Protein AF-A0A6I7X2I7-F1 (afdb_monomer_lite)

Sequence (59 aa):
MNTLVIELHPQAHTIKCTDADLVVKLLGGRTISAPLVWFPSLSQTTQQQRANWELLGDG

Structure (mmCIF, N/CA/C/O backbone):
data_AF-A0A6I7X2I7-F1
#
_entry.id   AF-A0A6I7X2I7-F1
#
loop_
_atom_site.group_PDB
_atom_site.id
_atom_site.type_symbol
_atom_site.label_atom_id
_atom_site.label_alt_id
_atom_site.label_comp_id
_atom_site.label_asym_id
_atom_site.label_entity_id
_atom_site.label_seq_id
_atom_site.pdbx_PDB_ins_code
_atom_site.Cartn_x
_atom_site.Cartn_y
_atom_site.Cartn_z
_atom_site.occupancy
_atom_site.B_iso_or_equiv
_atom_site.auth_seq_id
_atom_site.auth_comp_id
_atom_site.auth_asym_id
_atom_site.auth_atom_id
_atom_site.pdbx_PDB_model_num
ATOM 1 N N . MET A 1 1 ? 36.269 -7.177 -10.260 1.00 38.72 1 MET A N 1
ATOM 2 C CA . MET A 1 1 ? 34.978 -7.185 -10.981 1.00 38.72 1 MET A CA 1
ATOM 3 C C . MET A 1 1 ? 34.105 -6.118 -10.350 1.00 38.72 1 MET A C 1
ATOM 5 O O . MET A 1 1 ? 33.676 -6.310 -9.224 1.00 38.72 1 MET A O 1
ATOM 9 N N . ASN A 1 2 ? 33.943 -4.972 -11.015 1.00 44.72 2 ASN A N 1
ATOM 10 C CA . ASN A 1 2 ? 33.085 -3.887 -10.540 1.00 44.72 2 ASN A CA 1
ATOM 11 C C . ASN A 1 2 ? 31.736 -4.037 -11.241 1.00 44.72 2 ASN A C 1
ATOM 13 O O . ASN A 1 2 ? 31.625 -3.752 -12.432 1.00 44.72 2 ASN A O 1
ATOM 17 N N . THR A 1 3 ? 30.734 -4.541 -10.532 1.00 56.09 3 THR A N 1
ATOM 18 C CA . THR A 1 3 ? 29.361 -4.516 -11.032 1.00 56.09 3 THR A CA 1
ATOM 19 C C . THR A 1 3 ? 28.852 -3.099 -10.808 1.00 56.09 3 THR A C 1
ATOM 21 O O . THR A 1 3 ? 28.723 -2.671 -9.663 1.00 56.09 3 THR A O 1
ATOM 24 N N . LEU A 1 4 ? 28.623 -2.345 -11.885 1.00 57.25 4 LEU A N 1
ATOM 25 C CA . LEU A 1 4 ? 27.874 -1.093 -11.806 1.00 57.25 4 LEU A CA 1
ATOM 26 C C . LEU A 1 4 ? 26.451 -1.462 -11.387 1.00 57.25 4 LEU A C 1
ATOM 28 O O . LEU A 1 4 ? 25.665 -1.959 -12.194 1.00 57.25 4 LEU A O 1
ATOM 32 N N . VAL A 1 5 ? 26.158 -1.297 -10.098 1.00 64.88 5 VAL A N 1
ATOM 33 C CA . VAL A 1 5 ? 24.791 -1.321 -9.593 1.00 64.88 5 VAL A CA 1
ATOM 34 C C . VAL A 1 5 ? 24.076 -0.192 -10.319 1.00 64.88 5 VAL A C 1
ATOM 36 O O . VAL A 1 5 ? 24.465 0.969 -10.220 1.00 64.88 5 VAL A O 1
ATOM 39 N N . ILE A 1 6 ? 23.081 -0.537 -11.133 1.00 61.97 6 ILE A N 1
ATOM 40 C CA . ILE A 1 6 ? 22.145 0.461 -11.630 1.00 61.97 6 ILE A CA 1
ATOM 41 C C . ILE A 1 6 ? 21.391 0.947 -10.390 1.00 61.97 6 ILE A C 1
ATOM 43 O O . ILE A 1 6 ? 20.506 0.245 -9.898 1.00 61.97 6 ILE A O 1
ATOM 47 N N . GLU A 1 7 ? 21.789 2.112 -9.873 1.00 58.00 7 GLU A N 1
ATOM 48 C CA . GLU A 1 7 ? 21.104 2.865 -8.816 1.00 58.00 7 GLU A CA 1
ATOM 49 C C . GLU A 1 7 ? 19.757 3.333 -9.374 1.00 58.00 7 GLU A C 1
ATOM 51 O O . GLU A 1 7 ? 19.571 4.464 -9.821 1.00 58.00 7 GLU A O 1
ATOM 56 N N . LEU A 1 8 ? 18.817 2.400 -9.476 1.00 62.16 8 LEU A N 1
ATOM 57 C CA . LEU A 1 8 ? 17.486 2.700 -9.949 1.00 62.16 8 LEU A CA 1
ATOM 58 C C . LEU A 1 8 ? 16.698 3.229 -8.762 1.00 62.16 8 LEU A C 1
ATOM 60 O O . LEU A 1 8 ? 16.178 2.428 -7.990 1.00 62.16 8 LEU A O 1
ATOM 64 N N . HIS A 1 9 ? 16.621 4.551 -8.618 1.00 65.88 9 HIS A N 1
ATOM 65 C CA . HIS A 1 9 ? 15.770 5.185 -7.615 1.00 65.88 9 HIS A CA 1
ATOM 66 C C . HIS A 1 9 ? 14.306 4.849 -7.937 1.00 65.88 9 HIS A C 1
ATOM 68 O O . HIS A 1 9 ? 13.755 5.362 -8.917 1.00 65.88 9 HIS A O 1
ATOM 74 N N . PRO A 1 10 ? 13.669 3.928 -7.194 1.00 68.31 10 PRO A N 1
ATOM 75 C CA . PRO A 1 10 ? 12.307 3.533 -7.478 1.00 68.31 10 PRO A CA 1
ATOM 76 C C . PRO A 1 10 ? 11.382 4.621 -6.935 1.00 68.31 10 PRO A C 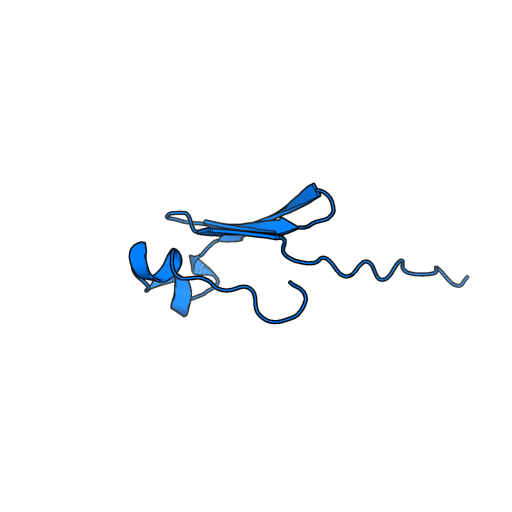1
ATOM 78 O O . PRO A 1 10 ? 11.035 4.605 -5.762 1.00 68.31 10 PRO A O 1
ATOM 81 N N . GLN A 1 11 ? 10.996 5.559 -7.796 1.00 80.81 11 GLN A N 1
ATOM 82 C CA . GLN A 1 11 ? 10.070 6.634 -7.443 1.00 80.81 11 GLN A CA 1
ATOM 83 C C . GLN A 1 11 ? 8.648 6.090 -7.334 1.00 80.81 11 GLN A C 1
ATOM 85 O O . GLN A 1 11 ? 8.147 5.430 -8.263 1.00 80.81 11 GLN A O 1
ATOM 90 N N . ALA A 1 12 ? 7.998 6.364 -6.206 1.00 82.88 12 ALA A N 1
ATOM 91 C CA . ALA A 1 12 ? 6.600 6.027 -6.018 1.00 82.88 12 ALA A CA 1
ATOM 92 C C . ALA A 1 12 ? 5.717 6.941 -6.877 1.00 82.88 12 ALA A C 1
ATOM 94 O O . ALA A 1 12 ? 5.822 8.160 -6.867 1.00 82.88 12 ALA A O 1
ATOM 95 N N . HIS A 1 13 ? 4.844 6.320 -7.664 1.00 83.12 13 HIS A N 1
ATOM 96 C CA . HIS A 1 13 ? 3.947 7.004 -8.589 1.00 83.12 13 HIS A CA 1
ATOM 97 C C . HIS A 1 13 ? 2.502 7.002 -8.096 1.00 83.12 13 HIS A C 1
ATOM 99 O O . HIS A 1 13 ? 1.755 7.956 -8.291 1.00 83.12 13 HIS A O 1
ATOM 105 N N . THR A 1 14 ? 2.057 5.899 -7.496 1.00 84.31 14 THR A N 1
ATOM 106 C CA . THR A 1 14 ? 0.685 5.788 -6.994 1.00 84.31 14 THR A CA 1
ATOM 107 C C . THR A 1 14 ? 0.651 4.901 -5.773 1.00 84.31 14 THR A C 1
ATOM 109 O O . THR A 1 14 ? 1.172 3.788 -5.803 1.00 84.31 14 THR A O 1
ATOM 112 N N . ILE A 1 15 ? -0.027 5.362 -4.729 1.00 86.56 15 ILE A N 1
ATOM 113 C CA . ILE A 1 15 ? -0.219 4.606 -3.499 1.00 86.56 15 ILE A CA 1
ATOM 114 C C . ILE A 1 15 ? -1.695 4.227 -3.380 1.00 86.56 15 ILE A C 1
ATOM 116 O O . ILE A 1 15 ? -2.595 5.010 -3.684 1.00 86.56 15 ILE A O 1
ATOM 120 N N . LYS A 1 16 ? -1.956 2.993 -2.953 1.00 86.00 16 LYS A N 1
ATOM 121 C CA . LYS A 1 16 ? -3.289 2.495 -2.634 1.00 86.00 16 LYS A CA 1
ATOM 122 C C . LYS A 1 16 ? -3.230 1.686 -1.347 1.00 86.00 16 LYS A C 1
ATOM 124 O O . LYS A 1 16 ? -2.643 0.609 -1.315 1.00 86.00 16 LYS A O 1
ATOM 129 N N . CYS A 1 17 ? -3.899 2.174 -0.311 1.00 84.44 17 CYS A N 1
ATOM 130 C CA . CYS A 1 17 ? -4.195 1.382 0.877 1.00 84.44 17 CYS A CA 1
ATOM 131 C C . CYS A 1 17 ? -5.476 0.578 0.661 1.00 84.44 17 CYS A C 1
ATOM 133 O O . CYS A 1 17 ? -6.513 1.122 0.277 1.00 84.44 17 CYS A O 1
ATOM 135 N N . THR A 1 18 ? -5.405 -0.720 0.921 1.00 84.62 18 THR A N 1
ATOM 136 C CA . THR A 1 18 ? -6.568 -1.604 1.025 1.00 84.62 18 THR A CA 1
ATOM 137 C C . THR A 1 18 ? -6.900 -1.848 2.501 1.00 84.62 18 THR A C 1
ATOM 139 O O . THR A 1 18 ? -6.423 -1.120 3.375 1.00 84.62 18 THR A O 1
ATOM 142 N N . ASP A 1 19 ? -7.764 -2.818 2.796 1.00 81.25 19 ASP A N 1
ATOM 143 C CA . ASP A 1 19 ? -8.087 -3.179 4.179 1.00 81.25 19 ASP A CA 1
ATOM 144 C C . ASP A 1 19 ? -6.870 -3.766 4.914 1.00 81.25 19 ASP A C 1
ATOM 146 O O . ASP A 1 19 ? -6.578 -3.365 6.041 1.00 81.25 19 ASP A O 1
ATOM 150 N N . ALA A 1 20 ? -6.108 -4.621 4.220 1.00 85.81 20 ALA A N 1
ATOM 151 C CA . ALA A 1 20 ? -5.002 -5.387 4.787 1.00 85.81 20 ALA A CA 1
ATOM 152 C C . ALA A 1 20 ? -3.617 -5.021 4.228 1.00 85.81 20 ALA A C 1
ATOM 154 O O . ALA A 1 20 ? -2.625 -5.241 4.917 1.00 85.81 20 ALA A O 1
ATOM 155 N N . ASP A 1 21 ? -3.528 -4.426 3.034 1.00 89.75 21 ASP A N 1
ATOM 156 C CA . ASP A 1 21 ? -2.256 -4.195 2.335 1.00 89.75 21 ASP A CA 1
ATOM 157 C C . ASP A 1 21 ? -2.086 -2.756 1.839 1.00 89.75 21 ASP A C 1
ATOM 159 O O . ASP A 1 21 ? -3.022 -2.129 1.332 1.00 89.75 21 ASP A O 1
ATOM 163 N N . LEU A 1 22 ? -0.849 -2.269 1.921 1.00 88.62 22 LEU A N 1
ATOM 164 C CA . LEU A 1 22 ? -0.352 -1.054 1.292 1.00 88.62 22 LEU A CA 1
ATOM 165 C C . LEU A 1 22 ? 0.295 -1.425 -0.044 1.00 88.62 22 LEU A C 1
ATOM 167 O O . LEU A 1 22 ? 1.275 -2.168 -0.086 1.00 88.62 22 LEU A O 1
ATOM 171 N N . VAL A 1 23 ? -0.243 -0.887 -1.134 1.00 89.62 23 VAL A N 1
ATOM 172 C CA . VAL A 1 23 ? 0.232 -1.134 -2.496 1.00 89.62 23 VAL A CA 1
ATOM 173 C C . VAL A 1 23 ? 0.820 0.148 -3.069 1.00 89.62 23 VAL A C 1
ATOM 175 O O . VAL A 1 23 ? 0.136 1.165 -3.150 1.00 89.62 23 VAL A O 1
ATOM 178 N N . VAL A 1 24 ? 2.072 0.091 -3.511 1.00 89.25 24 VAL A N 1
ATOM 179 C CA . VAL A 1 24 ? 2.797 1.210 -4.115 1.00 89.25 24 VAL A CA 1
ATOM 180 C C . VAL A 1 24 ? 3.208 0.834 -5.532 1.00 89.25 24 VAL A C 1
ATOM 182 O O . VAL A 1 24 ? 3.948 -0.124 -5.753 1.00 89.25 24 VAL A O 1
ATOM 185 N N . LYS A 1 25 ? 2.725 1.591 -6.514 1.00 88.69 25 LYS A N 1
ATOM 186 C CA . LYS A 1 25 ? 3.168 1.498 -7.904 1.00 88.69 25 LYS A CA 1
ATOM 187 C C . LYS A 1 25 ? 4.350 2.424 -8.109 1.00 88.69 25 LYS A C 1
ATOM 189 O O . LYS A 1 25 ? 4.262 3.608 -7.799 1.00 88.69 25 LYS A O 1
ATOM 194 N N . LEU A 1 26 ? 5.423 1.882 -8.662 1.00 87.25 26 LEU A N 1
ATOM 195 C CA . LEU A 1 26 ? 6.628 2.616 -9.016 1.00 87.25 26 LEU A CA 1
ATOM 196 C C . LEU A 1 26 ? 6.581 3.014 -10.492 1.00 87.25 26 LEU A C 1
ATOM 198 O O . LEU A 1 26 ? 6.033 2.275 -11.314 1.00 87.25 26 LEU A O 1
ATOM 202 N N . LEU A 1 27 ? 7.229 4.126 -10.847 1.00 81.88 27 LEU A N 1
ATOM 203 C CA . LEU A 1 27 ? 7.331 4.591 -12.241 1.00 81.88 27 LEU A CA 1
ATOM 204 C C . LEU A 1 27 ? 7.893 3.526 -13.197 1.00 81.88 27 LEU A C 1
ATOM 206 O O . LEU A 1 27 ? 7.509 3.461 -14.360 1.00 81.88 27 LEU A O 1
ATOM 210 N N . GLY A 1 28 ? 8.747 2.631 -12.698 1.00 76.44 28 GLY A N 1
ATOM 211 C CA . GLY A 1 28 ? 9.318 1.524 -13.470 1.00 76.44 28 GLY A CA 1
ATOM 212 C C . GLY A 1 28 ? 8.362 0.359 -13.766 1.00 76.44 28 GLY A C 1
ATOM 213 O O . GLY A 1 28 ? 8.843 -0.733 -14.061 1.00 76.44 28 GLY A O 1
ATOM 214 N N . GLY A 1 29 ? 7.044 0.527 -13.599 1.00 82.06 29 GLY A N 1
ATOM 215 C CA . GLY A 1 29 ? 6.026 -0.515 -13.815 1.00 82.06 29 GLY A CA 1
ATOM 216 C C . GLY A 1 29 ? 5.991 -1.607 -12.740 1.00 82.06 29 GLY A C 1
ATOM 217 O O . GLY A 1 29 ? 5.182 -2.532 -12.803 1.00 82.06 29 GLY A O 1
ATOM 218 N N . ARG A 1 30 ? 6.858 -1.504 -11.731 1.00 86.00 30 ARG A N 1
ATOM 219 C CA . ARG A 1 30 ? 6.905 -2.420 -10.590 1.00 86.00 30 ARG A CA 1
ATOM 220 C C . ARG A 1 30 ? 5.840 -2.036 -9.581 1.00 86.00 30 ARG A C 1
ATOM 222 O O . ARG A 1 30 ? 5.533 -0.861 -9.399 1.00 86.00 30 ARG A O 1
ATOM 229 N N . THR A 1 31 ? 5.318 -3.038 -8.894 1.00 89.19 31 THR A N 1
ATOM 230 C CA . THR A 1 31 ? 4.391 -2.842 -7.784 1.00 89.19 31 THR A CA 1
ATOM 231 C C . THR A 1 31 ? 4.992 -3.475 -6.540 1.00 89.19 31 THR A C 1
ATOM 233 O O . THR A 1 31 ? 5.416 -4.627 -6.582 1.00 89.19 31 THR A O 1
ATOM 236 N N . ILE A 1 32 ? 5.045 -2.711 -5.455 1.00 88.00 32 ILE A N 1
ATOM 237 C CA . ILE A 1 32 ? 5.420 -3.177 -4.122 1.00 88.00 32 ILE A CA 1
ATOM 238 C C . ILE A 1 32 ? 4.135 -3.313 -3.311 1.00 88.00 32 ILE A C 1
ATOM 240 O O . ILE A 1 32 ? 3.298 -2.412 -3.321 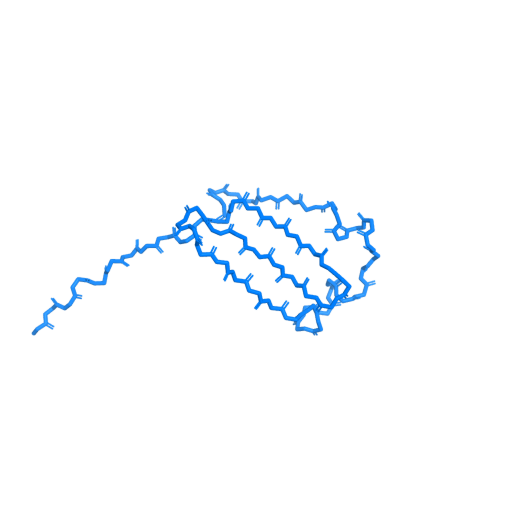1.00 88.00 32 ILE A O 1
ATOM 244 N N . SER A 1 33 ? 3.975 -4.430 -2.611 1.00 90.06 33 SER A N 1
ATOM 245 C CA . SER A 1 33 ? 2.877 -4.656 -1.671 1.00 90.06 33 SER A CA 1
ATOM 246 C C . SER A 1 33 ? 3.438 -5.048 -0.313 1.00 90.06 33 SER A C 1
ATOM 248 O O . SER A 1 33 ? 4.302 -5.924 -0.241 1.00 90.06 33 SER A O 1
ATOM 250 N N . ALA A 1 34 ? 2.939 -4.423 0.747 1.00 89.38 34 ALA A N 1
ATOM 251 C CA . ALA A 1 34 ? 3.297 -4.751 2.117 1.00 89.38 34 ALA A CA 1
ATOM 252 C C . ALA A 1 34 ? 2.043 -4.791 3.007 1.00 89.38 34 ALA A C 1
ATOM 254 O O . ALA A 1 34 ? 1.196 -3.903 2.883 1.00 89.38 34 ALA A O 1
ATOM 255 N N . PRO A 1 35 ? 1.928 -5.755 3.935 1.00 90.31 35 PRO A N 1
ATOM 256 C CA . PRO A 1 35 ? 0.818 -5.800 4.879 1.00 90.31 35 PRO A CA 1
ATOM 257 C C . PRO A 1 35 ? 0.767 -4.548 5.767 1.00 90.31 35 PRO A C 1
ATOM 259 O O . PRO A 1 35 ? 1.764 -4.165 6.379 1.00 90.31 35 PRO A O 1
ATOM 262 N N . LEU A 1 36 ? -0.411 -3.941 5.916 1.00 86.19 36 LEU A N 1
ATOM 263 C CA . LEU A 1 36 ? -0.647 -2.779 6.784 1.00 86.19 36 LEU A CA 1
ATOM 264 C C . LEU A 1 36 ? -0.332 -3.070 8.253 1.00 86.19 36 LEU A C 1
ATOM 266 O O . LEU A 1 36 ? 0.054 -2.164 8.985 1.00 86.19 36 LEU A O 1
ATOM 270 N N . VAL A 1 37 ? -0.433 -4.332 8.681 1.00 85.75 37 VAL A N 1
ATOM 271 C CA . VAL A 1 37 ? -0.072 -4.763 10.041 1.00 85.75 37 VAL A CA 1
ATOM 272 C C . VAL A 1 37 ? 1.403 -4.501 10.378 1.00 85.75 37 VAL A C 1
ATOM 274 O O . VAL A 1 37 ? 1.738 -4.348 11.549 1.00 85.75 37 VAL A O 1
ATOM 277 N N . TRP A 1 38 ? 2.284 -4.384 9.377 1.00 87.62 38 TRP A N 1
ATOM 278 C CA . TRP A 1 38 ? 3.691 -4.020 9.589 1.00 87.62 38 TRP A CA 1
ATOM 279 C C . TRP A 1 38 ? 3.884 -2.543 9.937 1.00 87.62 38 TRP A C 1
ATOM 281 O O . TRP A 1 38 ? 4.942 -2.163 10.432 1.00 87.62 38 TRP A O 1
ATOM 291 N N . PHE A 1 39 ? 2.862 -1.718 9.713 1.00 84.44 39 PHE A N 1
ATOM 292 C CA . PHE A 1 39 ? 2.875 -0.285 9.962 1.00 84.44 39 PHE A CA 1
ATOM 293 C C . PHE A 1 39 ? 1.804 0.044 11.011 1.00 84.44 39 PHE A C 1
ATOM 295 O O . PHE A 1 39 ? 0.670 0.355 10.649 1.00 84.44 39 PHE A O 1
ATOM 302 N N . PRO A 1 40 ? 2.123 -0.003 12.318 1.00 80.69 40 PRO A N 1
ATOM 303 C CA . PRO A 1 40 ? 1.140 0.145 13.396 1.00 80.69 40 PRO A CA 1
ATOM 304 C C . PRO A 1 40 ? 0.281 1.412 13.276 1.00 80.69 40 PRO A C 1
ATOM 306 O O . PRO A 1 40 ? -0.928 1.368 13.492 1.00 80.69 40 PRO A O 1
ATOM 309 N N . SER A 1 41 ? 0.889 2.523 12.854 1.00 82.62 41 SER A N 1
ATOM 310 C CA . SER A 1 41 ? 0.212 3.801 12.608 1.00 82.62 41 SER A CA 1
ATOM 311 C C . SER A 1 41 ? -0.795 3.741 11.452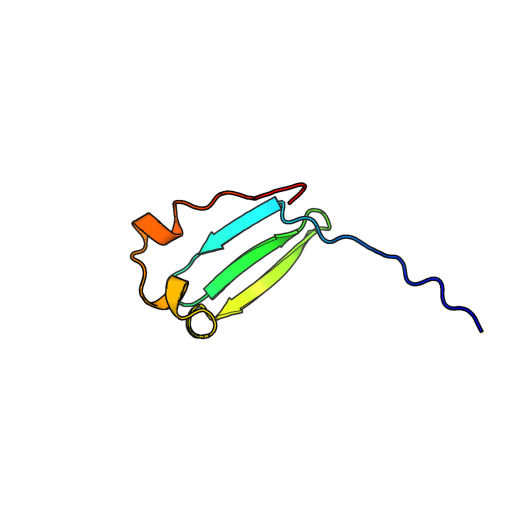 1.00 82.62 41 SER A C 1
ATOM 313 O O . SER A 1 41 ? -1.873 4.326 11.539 1.00 82.62 41 SER A O 1
ATOM 315 N N . LEU A 1 42 ? -0.491 3.004 10.380 1.00 78.50 42 LEU A N 1
ATOM 316 C CA . LEU A 1 42 ? -1.412 2.795 9.257 1.00 78.50 42 LEU A CA 1
ATOM 317 C C . LEU A 1 42 ? -2.469 1.721 9.562 1.00 78.50 42 LEU A C 1
ATOM 319 O O . LEU A 1 42 ? -3.608 1.817 9.111 1.00 78.50 42 LEU A O 1
ATOM 323 N N . SER A 1 43 ? -2.121 0.720 10.369 1.00 78.94 43 SER A N 1
ATOM 324 C CA . SER A 1 43 ? -3.043 -0.327 10.817 1.00 78.94 43 SER A CA 1
ATOM 325 C C . SER A 1 43 ? -4.188 0.249 11.659 1.00 78.94 43 SER A C 1
ATOM 327 O O . SER A 1 43 ? -5.350 -0.085 11.436 1.00 78.94 43 SER A O 1
ATOM 329 N N . GLN A 1 44 ? -3.892 1.189 12.565 1.00 80.31 44 GLN A N 1
ATOM 330 C CA . GLN A 1 44 ? -4.896 1.790 13.454 1.00 80.31 44 GLN A CA 1
ATOM 331 C C . GLN A 1 44 ? -5.666 2.983 12.858 1.00 80.31 44 GLN A C 1
ATOM 333 O O . GLN A 1 44 ? -6.587 3.490 13.497 1.00 80.31 44 GLN A O 1
ATOM 338 N N . THR A 1 45 ? -5.320 3.447 11.656 1.00 81.25 45 THR A N 1
ATOM 339 C CA . THR A 1 45 ? -6.007 4.575 11.004 1.00 81.25 45 THR A CA 1
ATOM 340 C C . THR A 1 45 ? -7.220 4.122 10.198 1.00 81.25 45 THR A C 1
ATOM 342 O O . THR A 1 45 ? -7.266 3.010 9.666 1.00 81.25 45 THR A O 1
ATOM 345 N N . THR A 1 46 ? -8.224 4.997 10.096 1.00 79.31 46 THR A N 1
ATOM 346 C CA . THR A 1 46 ? -9.445 4.725 9.325 1.00 79.31 46 THR A CA 1
ATOM 347 C C . THR A 1 46 ? -9.173 4.774 7.822 1.00 79.31 46 THR A C 1
ATOM 349 O O . THR A 1 46 ? -8.239 5.430 7.360 1.00 79.31 46 THR A O 1
ATOM 352 N N . GLN A 1 47 ? -10.025 4.131 7.020 1.00 76.75 47 GLN A N 1
ATOM 353 C CA . GLN A 1 47 ? -9.891 4.126 5.557 1.00 76.75 47 GLN A CA 1
ATOM 354 C C . GLN A 1 47 ? -9.847 5.542 4.955 1.00 76.75 47 GLN A C 1
ATOM 356 O O . GLN A 1 47 ? -9.121 5.777 3.994 1.00 76.75 47 GLN A O 1
ATOM 361 N N . GLN A 1 48 ? -10.566 6.499 5.553 1.00 77.56 48 GLN A N 1
ATOM 362 C CA . GLN A 1 48 ? -10.545 7.906 5.139 1.00 77.56 48 GLN A CA 1
ATOM 363 C C . GLN A 1 48 ? -9.181 8.566 5.387 1.00 77.56 48 GLN A C 1
ATOM 365 O O . GLN A 1 48 ? -8.716 9.333 4.551 1.00 77.56 48 GLN A O 1
ATOM 370 N N . GLN A 1 49 ? -8.514 8.244 6.499 1.00 78.06 49 GLN A N 1
ATOM 371 C CA . GLN A 1 49 ? -7.161 8.730 6.784 1.00 78.06 49 GLN A CA 1
ATOM 372 C C . GLN A 1 49 ? -6.117 8.043 5.902 1.00 78.06 49 GLN A C 1
ATOM 374 O O . GLN A 1 49 ? -5.221 8.708 5.398 1.00 78.06 49 GLN A O 1
ATOM 379 N N . ARG A 1 50 ? -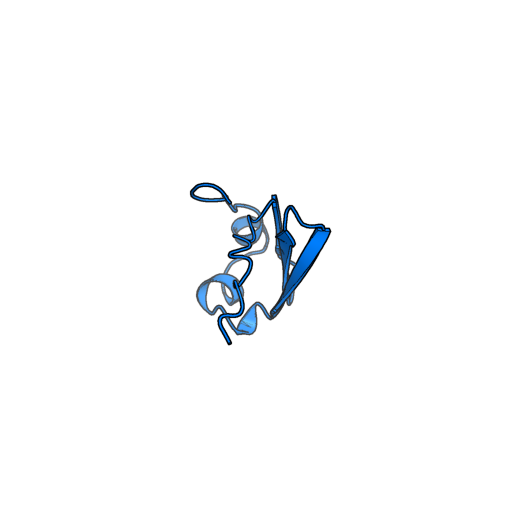6.268 6.740 5.635 1.00 78.62 50 ARG A N 1
ATOM 380 C CA . ARG A 1 50 ? -5.404 6.007 4.694 1.00 78.62 50 ARG A CA 1
ATOM 381 C C . ARG A 1 50 ?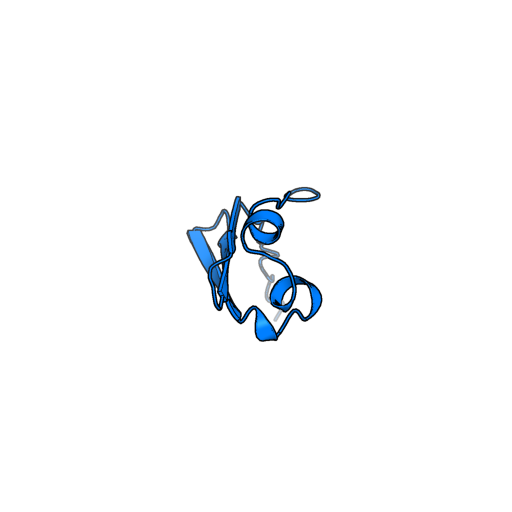 -5.551 6.489 3.246 1.00 78.62 50 ARG A C 1
ATOM 383 O O . ARG A 1 50 ? -4.639 6.296 2.449 1.00 78.62 50 ARG A O 1
ATOM 390 N N . ALA A 1 51 ? -6.698 7.072 2.894 1.00 77.81 51 ALA A N 1
ATOM 391 C CA . ALA A 1 51 ? -6.935 7.684 1.589 1.00 77.81 51 ALA A CA 1
ATOM 392 C C . ALA A 1 51 ? -6.308 9.082 1.464 1.00 77.81 51 ALA A C 1
ATOM 394 O O . ALA A 1 51 ? -6.074 9.534 0.347 1.00 77.81 51 ALA A O 1
ATOM 395 N N . ASN A 1 52 ? -6.020 9.744 2.587 1.00 80.62 52 ASN A N 1
ATOM 396 C CA . ASN A 1 52 ? -5.335 11.030 2.631 1.00 80.62 52 ASN A CA 1
ATOM 397 C C . ASN A 1 52 ? -3.816 10.818 2.693 1.00 80.62 52 ASN A C 1
ATOM 399 O O . ASN A 1 52 ? -3.191 10.980 3.741 1.00 80.62 52 ASN A O 1
ATOM 403 N N . TRP A 1 53 ? -3.244 10.376 1.578 1.00 81.81 53 TRP A N 1
ATOM 404 C CA . TRP A 1 53 ? -1.804 10.215 1.421 1.00 81.81 53 TRP A CA 1
ATOM 405 C C . TRP A 1 53 ? -1.248 11.296 0.497 1.00 81.81 53 TRP A C 1
ATOM 407 O O . TRP A 1 53 ? -1.913 11.738 -0.438 1.00 81.81 53 TRP A O 1
ATOM 417 N N . GLU A 1 54 ? -0.000 11.674 0.743 1.00 80.25 54 GLU A N 1
ATOM 418 C CA . GLU A 1 54 ? 0.769 12.578 -0.102 1.00 80.25 54 GLU A CA 1
ATOM 419 C C . GLU A 1 54 ? 2.140 11.947 -0.353 1.00 80.25 54 GLU A C 1
ATOM 421 O O . GLU A 1 54 ? 2.744 11.369 0.555 1.00 80.25 54 GLU A O 1
ATOM 426 N N . LEU A 1 55 ? 2.603 12.010 -1.600 1.00 79.94 55 LEU A N 1
ATOM 427 C CA . LEU A 1 55 ? 3.974 11.647 -1.943 1.00 79.94 55 LEU A CA 1
ATOM 428 C C . LEU A 1 55 ? 4.874 12.819 -1.562 1.00 79.94 55 LEU A C 1
ATOM 430 O O . LEU A 1 55 ? 4.685 13.930 -2.052 1.00 79.94 55 LEU A O 1
ATOM 434 N N . LEU A 1 56 ? 5.834 12.571 -0.677 1.00 78.25 56 LEU A N 1
ATOM 435 C CA . LEU A 1 56 ? 6.796 13.578 -0.245 1.00 78.25 56 LEU A CA 1
ATOM 436 C C . LEU A 1 56 ? 8.100 13.409 -1.033 1.00 78.25 56 LEU A C 1
ATOM 438 O O . LEU A 1 56 ? 8.657 12.316 -1.083 1.00 78.25 56 LEU A O 1
ATOM 442 N N . GLY A 1 57 ? 8.617 14.502 -1.599 1.00 75.62 57 GLY A N 1
ATOM 443 C CA . GLY A 1 57 ? 9.848 14.497 -2.400 1.00 75.62 57 GLY A CA 1
ATOM 444 C C . GLY A 1 57 ? 9.613 14.133 -3.869 1.00 75.62 57 GLY A C 1
ATOM 445 O O . GLY A 1 57 ? 8.553 14.411 -4.421 1.00 75.62 57 GLY A O 1
ATOM 446 N N . ASP A 1 58 ? 10.613 13.521 -4.506 1.00 67.50 58 ASP A N 1
ATOM 447 C CA . ASP A 1 58 ? 10.567 13.078 -5.910 1.00 67.50 58 ASP A CA 1
ATOM 448 C C . ASP A 1 58 ? 9.745 11.784 -6.125 1.00 67.50 58 ASP A C 1
ATOM 450 O O . ASP A 1 58 ? 9.762 11.213 -7.217 1.00 67.50 58 ASP A O 1
ATOM 454 N N . GLY A 1 59 ? 9.021 11.316 -5.102 1.0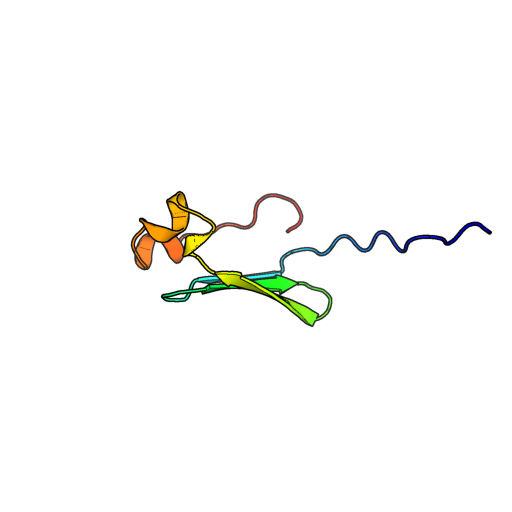0 58.12 59 GLY A N 1
ATOM 455 C CA . GLY A 1 59 ? 8.225 10.083 -5.117 1.00 58.12 59 GLY A CA 1
ATOM 456 C C . GLY A 1 59 ? 8.674 9.077 -4.076 1.00 58.12 59 GLY A C 1
ATOM 457 O O . GLY A 1 59 ? 9.740 8.461 -4.289 1.00 58.12 59 GLY A O 1
#

pLDDT: mean 78.32, std 11.34, range [38.72, 90.31]

Foldseek 3Di:
DDDPDPPPPFFFDDWDDDLFWIWTQTPVRDIDIDTLVVPVVSNPDDPVVVVPDDRPDRD

Radius of gyration: 14.23 Å; chains: 1; bounding box: 46×22×27 Å

Secondary structure (DSSP, 8-state):
-----------EEEEEE-SSEEEEEETTS-EEEEEGGG-HHHHSS-HHHHH-----S--